Protein AF-A0AAE3JJ78-F1 (afdb_monomer)

Mean predicted aligned error: 6.93 Å

Organism: NCBI:txid156

Secondary structure (DSSP, 8-state):
--HHHHHHHHHHHHHHHHT---TTS-HHHHHHHHHHHHHHHHHHHHHHHHHS-HHHHTTSTTHHHHTS-----GGGG--

Sequence (79 aa):
MNNMSEVVVWTEEYMALVNAEFSHLLPVQRRILERSRELIMNNAAAHLAEVAPLEFISMLPESDRYFFPILEPWWAHLI

pLDDT: mean 82.62, std 12.14, range [47.19, 96.12]

Foldseek 3Di:
DPLVVVLVVLLVVLVCLVPDDDPPDDPVVSVVSVVVSLVVNLVSLVVNVVRDDPVVLVPRPPSCVRVVDPPPDPVVVVD

Solvent-accessible surface area (backbone atoms only — not comparable to full-atom values): 4816 Å² total; per-residue (Å²): 144,57,57,70,64,50,48,52,54,49,48,52,53,44,52,53,56,73,68,59,82,54,85,92,49,58,72,71,58,28,52,52,52,54,52,51,46,51,57,53,46,43,52,44,34,54,54,46,64,76,65,45,60,68,75,59,50,70,68,44,86,68,28,59,68,52,73,55,55,81,78,72,54,83,73,73,76,73,119

Radius of gyration: 14.92 Å; Cα contacts (8 Å, |Δi|>4): 42; chains: 1; bounding box: 37×36×35 Å

Structure (mmCIF, N/CA/C/O backbone):
data_AF-A0AAE3JJ78-F1
#
_entry.id   AF-A0AAE3JJ78-F1
#
loop_
_atom_site.group_PDB
_atom_site.id
_atom_site.type_symbol
_atom_site.label_atom_id
_atom_site.label_alt_id
_atom_site.label_comp_id
_atom_site.label_asym_id
_atom_site.label_entity_id
_atom_site.label_seq_id
_atom_site.pdbx_PDB_ins_code
_atom_site.Cartn_x
_atom_site.Cartn_y
_atom_site.Cartn_z
_atom_site.occupancy
_atom_site.B_iso_or_equiv
_atom_site.auth_seq_id
_atom_site.auth_comp_id
_atom_site.auth_asym_id
_atom_site.auth_atom_id
_atom_site.pdbx_PDB_model_num
ATOM 1 N N . MET A 1 1 ? 22.885 -7.799 -9.387 1.00 47.19 1 MET A N 1
ATOM 2 C CA . MET A 1 1 ? 21.826 -8.833 -9.367 1.00 47.19 1 MET A CA 1
ATOM 3 C C . MET A 1 1 ? 21.043 -8.719 -8.055 1.00 47.19 1 MET A C 1
ATOM 5 O O . MET A 1 1 ? 21.174 -9.600 -7.223 1.00 47.19 1 MET A O 1
ATOM 9 N N . ASN A 1 2 ? 20.291 -7.628 -7.842 1.00 60.22 2 ASN A N 1
ATOM 10 C CA . ASN A 1 2 ? 19.593 -7.381 -6.562 1.00 60.22 2 ASN A CA 1
ATOM 11 C C . ASN A 1 2 ? 18.118 -6.955 -6.720 1.00 60.22 2 ASN A C 1
ATOM 13 O O . ASN A 1 2 ? 17.313 -7.249 -5.848 1.00 60.22 2 ASN A O 1
ATOM 17 N N . ASN A 1 3 ? 17.733 -6.376 -7.864 1.00 65.62 3 ASN A N 1
ATOM 18 C CA . ASN A 1 3 ? 16.384 -5.825 -8.057 1.00 65.62 3 ASN A CA 1
ATOM 19 C C . ASN A 1 3 ? 15.266 -6.881 -7.995 1.00 65.62 3 ASN A C 1
ATOM 21 O O . ASN A 1 3 ? 14.186 -6.592 -7.504 1.00 65.62 3 ASN A O 1
ATOM 25 N N . MET A 1 4 ? 15.507 -8.117 -8.452 1.00 72.50 4 MET A N 1
ATOM 26 C CA . MET A 1 4 ? 1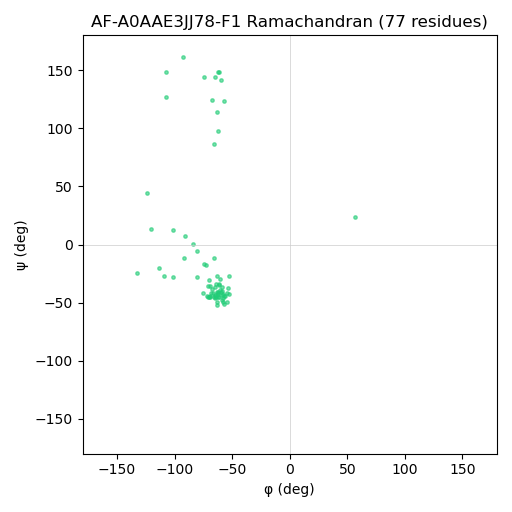4.447 -9.139 -8.474 1.00 72.50 4 MET A CA 1
ATOM 27 C C . MET A 1 4 ? 14.075 -9.631 -7.066 1.00 72.50 4 MET A C 1
ATOM 29 O O . MET A 1 4 ? 12.908 -9.887 -6.799 1.00 72.50 4 MET A O 1
ATOM 33 N N . SER A 1 5 ? 15.049 -9.738 -6.154 1.00 83.31 5 SER A N 1
ATOM 34 C CA . SER A 1 5 ? 14.773 -10.105 -4.755 1.00 83.31 5 SER A CA 1
ATOM 35 C C . SER A 1 5 ? 14.026 -8.990 -4.030 1.00 83.31 5 SER A C 1
ATOM 37 O O . SER A 1 5 ? 13.179 -9.261 -3.187 1.00 83.31 5 SER A O 1
ATOM 39 N N . GLU A 1 6 ? 14.350 -7.745 -4.361 1.00 84.12 6 GLU A N 1
ATOM 40 C CA . GLU A 1 6 ? 13.740 -6.561 -3.773 1.00 84.12 6 GLU A CA 1
ATOM 41 C C . GLU A 1 6 ? 12.280 -6.403 -4.219 1.00 84.12 6 GLU A C 1
ATOM 43 O O . GLU A 1 6 ? 11.406 -6.238 -3.374 1.00 84.12 6 GLU A O 1
ATOM 48 N N . VAL A 1 7 ? 11.986 -6.580 -5.513 1.00 84.44 7 VAL A N 1
ATOM 49 C CA . VAL A 1 7 ? 10.606 -6.580 -6.034 1.00 84.44 7 VAL A CA 1
ATOM 50 C C . VAL A 1 7 ? 9.730 -7.601 -5.302 1.00 84.44 7 VAL A C 1
ATOM 52 O O . VAL A 1 7 ? 8.597 -7.279 -4.956 1.00 84.44 7 VAL A O 1
ATOM 55 N N . VAL A 1 8 ? 10.240 -8.808 -5.026 1.00 86.69 8 VAL A N 1
ATOM 56 C CA . VAL A 1 8 ? 9.480 -9.845 -4.305 1.00 86.69 8 VAL A CA 1
ATOM 57 C C . VAL A 1 8 ? 9.134 -9.397 -2.885 1.00 86.69 8 VAL A C 1
ATOM 59 O O . VAL A 1 8 ? 7.959 -9.406 -2.532 1.00 86.69 8 VAL A O 1
ATOM 62 N N . VAL A 1 9 ? 10.124 -8.949 -2.103 1.00 88.06 9 VAL A N 1
ATOM 63 C CA . VAL A 1 9 ? 9.916 -8.522 -0.706 1.00 88.06 9 VAL A CA 1
ATOM 64 C C . VAL A 1 9 ? 8.888 -7.396 -0.626 1.00 88.06 9 VAL A C 1
ATOM 66 O O . VAL A 1 9 ? 7.918 -7.487 0.123 1.00 88.06 9 VAL A O 1
ATOM 69 N N . TRP A 1 10 ? 9.045 -6.360 -1.447 1.00 85.44 10 TRP A N 1
ATOM 70 C CA . TRP A 1 10 ? 8.131 -5.222 -1.410 1.00 85.44 10 TRP A CA 1
ATOM 71 C C . TRP A 1 10 ? 6.736 -5.560 -1.931 1.00 85.44 10 TRP A C 1
ATOM 73 O O . TRP A 1 10 ? 5.754 -5.005 -1.444 1.00 85.44 10 TRP A O 1
ATOM 83 N N . THR A 1 11 ? 6.623 -6.500 -2.872 1.00 86.38 11 THR A N 1
ATOM 84 C CA . THR A 1 11 ? 5.316 -7.013 -3.303 1.00 86.38 11 THR A CA 1
ATOM 85 C C . THR A 1 11 ? 4.625 -7.757 -2.161 1.00 86.38 11 THR A C 1
ATOM 87 O O . THR A 1 11 ? 3.434 -7.556 -1.940 1.00 86.38 11 THR A O 1
ATOM 90 N N . GLU A 1 12 ? 5.344 -8.589 -1.405 1.00 88.56 12 GLU A N 1
ATOM 91 C CA . GLU A 1 12 ? 4.782 -9.290 -0.244 1.00 88.56 12 GLU A CA 1
ATOM 92 C C . GLU A 1 12 ? 4.315 -8.310 0.839 1.00 88.56 12 GLU A C 1
ATOM 94 O O . GLU A 1 12 ? 3.193 -8.437 1.335 1.00 88.56 12 GLU A O 1
ATOM 99 N N . GLU A 1 13 ? 5.125 -7.296 1.159 1.00 85.25 13 GLU A N 1
ATOM 100 C CA . GLU A 1 13 ? 4.752 -6.247 2.116 1.00 85.25 13 GLU A CA 1
ATOM 101 C C . GLU A 1 13 ? 3.521 -5.460 1.653 1.00 85.25 13 GLU A C 1
ATOM 103 O O . GLU A 1 13 ? 2.577 -5.265 2.425 1.00 85.25 13 GLU A O 1
ATOM 108 N N . TYR A 1 14 ? 3.488 -5.070 0.377 1.00 87.81 14 TYR A N 1
ATOM 109 C CA . TYR A 1 14 ? 2.345 -4.398 -0.235 1.00 87.81 14 TYR A CA 1
ATOM 110 C C . TYR A 1 14 ? 1.071 -5.241 -0.109 1.00 87.81 14 TYR A C 1
ATOM 112 O O . TYR A 1 14 ? 0.047 -4.776 0.394 1.00 87.81 14 TYR A O 1
ATOM 120 N N . MET A 1 15 ? 1.138 -6.515 -0.499 1.00 89.81 15 MET A N 1
ATOM 121 C CA . MET A 1 15 ? -0.006 -7.423 -0.447 1.00 89.81 15 MET A CA 1
ATOM 122 C C . MET A 1 15 ? -0.472 -7.688 0.987 1.00 89.81 15 MET A C 1
ATOM 124 O O . MET A 1 15 ? -1.678 -7.788 1.224 1.00 89.81 15 MET A O 1
ATOM 128 N N . ALA A 1 16 ? 0.443 -7.777 1.954 1.00 89.69 16 ALA A N 1
ATOM 129 C CA . ALA A 1 16 ? 0.088 -7.931 3.361 1.00 89.69 16 ALA A CA 1
ATOM 130 C C . ALA A 1 16 ? -0.690 -6.713 3.886 1.00 89.69 16 ALA A C 1
ATOM 132 O O . ALA A 1 16 ? -1.672 -6.867 4.614 1.00 89.69 16 ALA A O 1
ATOM 133 N N . LEU A 1 17 ? -0.284 -5.506 3.488 1.00 88.56 17 LEU A N 1
ATOM 134 C CA . LEU A 1 17 ? -0.922 -4.260 3.902 1.00 88.56 17 LEU A CA 1
ATOM 135 C C . LEU A 1 17 ? -2.292 -4.056 3.245 1.00 88.56 17 LEU A C 1
ATOM 137 O O . LEU A 1 17 ? -3.240 -3.717 3.955 1.00 88.56 17 LEU A O 1
ATOM 141 N N . VAL A 1 18 ? -2.429 -4.303 1.936 1.00 88.69 18 VAL A N 1
ATOM 142 C CA . VAL A 1 18 ? -3.724 -4.218 1.226 1.00 88.69 18 VAL A CA 1
ATOM 143 C C . VAL A 1 18 ? -4.761 -5.132 1.875 1.00 88.69 18 VAL A C 1
ATOM 145 O O . VAL A 1 18 ? -5.891 -4.718 2.127 1.00 88.69 18 VAL A O 1
ATOM 148 N N . ASN A 1 19 ? -4.362 -6.360 2.212 1.00 89.50 19 ASN A N 1
ATOM 149 C CA . ASN A 1 19 ? -5.260 -7.363 2.782 1.00 89.50 19 ASN A CA 1
ATOM 150 C C . ASN A 1 19 ? -5.443 -7.245 4.308 1.00 89.50 19 ASN A C 1
ATOM 152 O O . ASN A 1 19 ? -6.165 -8.049 4.898 1.00 89.50 19 ASN A O 1
ATOM 156 N N . ALA A 1 20 ? -4.811 -6.269 4.969 1.00 89.75 20 ALA A N 1
ATOM 157 C CA . ALA A 1 20 ? -4.929 -6.101 6.414 1.00 89.75 20 ALA A CA 1
ATOM 158 C C . ALA A 1 20 ? -6.354 -5.677 6.817 1.00 89.75 20 ALA A C 1
ATOM 160 O O . ALA A 1 20 ? -6.863 -4.644 6.372 1.00 89.75 20 ALA A O 1
ATOM 161 N N . GLU A 1 21 ? -6.984 -6.449 7.709 1.00 91.00 21 GLU A N 1
ATOM 162 C CA . GLU A 1 21 ? -8.348 -6.210 8.185 1.00 91.00 21 GLU A CA 1
ATOM 163 C C . GLU A 1 21 ? -8.379 -5.695 9.636 1.00 91.00 21 GLU A C 1
ATOM 165 O O . GLU A 1 21 ? -7.857 -6.320 10.559 1.00 91.00 21 GLU A O 1
ATOM 170 N N . PHE A 1 22 ? -9.067 -4.568 9.853 1.00 91.25 22 PHE A N 1
ATOM 171 C CA . PHE A 1 22 ? -9.195 -3.902 11.162 1.00 91.25 22 PHE A CA 1
ATOM 172 C C . PHE A 1 22 ? -10.650 -3.770 11.647 1.00 91.25 22 PHE A C 1
ATOM 174 O O . PHE A 1 22 ? -10.939 -3.010 12.573 1.00 91.25 22 PHE A O 1
ATOM 181 N N . SER A 1 23 ? -11.585 -4.481 11.010 1.00 89.31 23 SER A N 1
ATOM 182 C CA . SER A 1 23 ? -13.037 -4.380 11.239 1.00 89.31 23 SER A CA 1
ATOM 183 C C . SER A 1 23 ? -13.461 -4.716 12.678 1.00 89.31 23 SER A C 1
ATOM 185 O O . SER A 1 23 ? -14.430 -4.151 13.180 1.00 89.31 23 SER A O 1
ATOM 187 N N . HIS A 1 24 ? -12.707 -5.587 13.350 1.00 92.62 24 HIS A N 1
ATOM 188 C CA . HIS A 1 24 ? -12.958 -6.084 14.704 1.00 92.62 24 HIS A CA 1
ATOM 189 C C . HIS A 1 24 ? -12.514 -5.130 15.831 1.00 92.62 24 HIS A C 1
ATOM 191 O O . HIS A 1 24 ? -12.752 -5.415 17.004 1.00 92.62 24 HIS A O 1
ATOM 197 N N . LEU A 1 25 ? -11.845 -4.018 15.507 1.00 93.69 25 LEU A N 1
ATOM 198 C CA . LEU A 1 25 ? -11.278 -3.090 16.489 1.00 93.69 25 LEU A CA 1
ATOM 199 C C . LEU A 1 25 ? -12.228 -1.939 16.840 1.00 93.69 25 LEU A C 1
ATOM 201 O O . LEU A 1 25 ? -13.134 -1.590 16.082 1.00 93.69 25 LEU A O 1
ATOM 205 N N . LEU A 1 26 ? -11.976 -1.283 17.980 1.00 96.12 26 LEU A N 1
ATOM 206 C CA . LEU A 1 26 ? -12.713 -0.075 18.357 1.00 96.12 26 LEU A CA 1
ATOM 207 C C . LEU A 1 26 ? -12.498 1.043 17.317 1.00 96.12 26 LEU A C 1
ATOM 209 O O . LEU A 1 26 ? -11.391 1.169 16.783 1.00 96.12 26 LEU A O 1
ATOM 213 N N . PRO A 1 27 ? -13.486 1.931 17.080 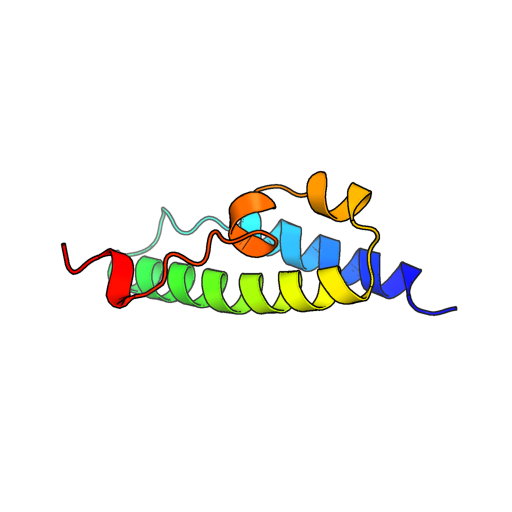1.00 93.81 27 PRO A N 1
ATOM 214 C CA . PRO A 1 27 ? -13.421 2.922 16.000 1.00 93.81 27 PRO A CA 1
ATOM 215 C C . PRO A 1 27 ? -12.164 3.804 16.001 1.00 93.81 27 PRO A C 1
ATOM 217 O O . PRO A 1 27 ? -11.623 4.118 14.943 1.00 93.81 27 PRO A O 1
ATOM 220 N N . VAL A 1 28 ? -11.678 4.199 17.182 1.00 93.75 28 VAL A N 1
ATOM 221 C CA . VAL A 1 28 ? -10.470 5.030 17.313 1.00 93.75 28 VAL A CA 1
ATOM 222 C C . VAL A 1 28 ? -9.213 4.251 16.919 1.00 93.75 28 VAL A C 1
ATOM 224 O O . VAL A 1 28 ? -8.387 4.769 16.173 1.00 93.75 28 VAL A O 1
ATOM 227 N N . GLN A 1 29 ? -9.083 3.001 17.369 1.00 91.88 29 GLN A N 1
ATOM 228 C CA . GLN A 1 29 ? -7.945 2.136 17.042 1.00 91.88 29 GLN A CA 1
ATOM 229 C C . GLN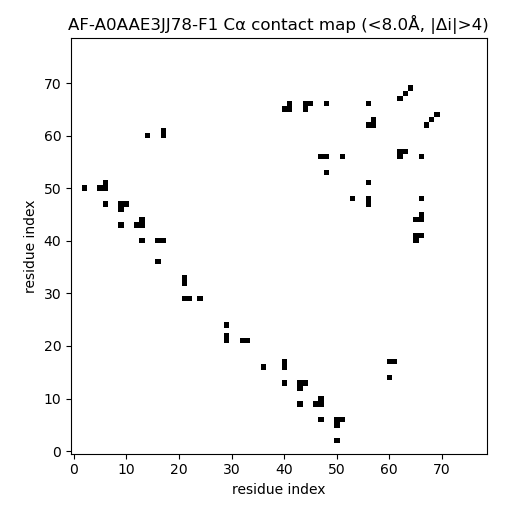 A 1 29 ? -7.932 1.793 15.555 1.00 91.88 29 GLN A C 1
ATOM 231 O O . GLN A 1 29 ? -6.903 1.934 14.900 1.00 91.88 29 GLN A O 1
ATOM 236 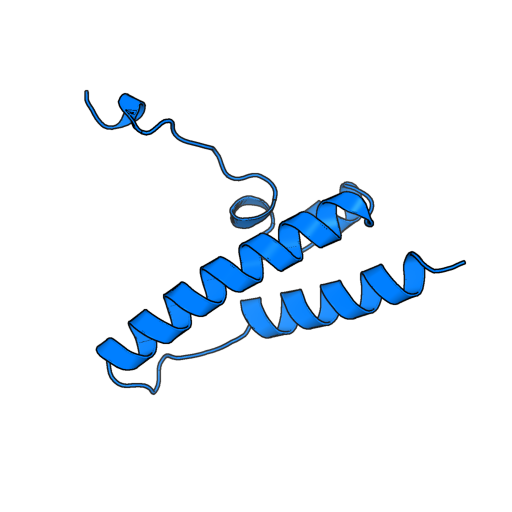N N . ARG A 1 30 ? -9.100 1.433 15.012 1.00 93.69 30 ARG A N 1
ATOM 237 C CA . ARG A 1 30 ? -9.288 1.187 13.585 1.00 93.69 30 ARG A CA 1
ATOM 238 C C . ARG A 1 30 ? -8.839 2.386 12.752 1.00 93.69 30 ARG A C 1
ATOM 240 O O . ARG A 1 30 ? -8.034 2.218 11.848 1.00 93.69 30 ARG A O 1
ATOM 247 N N . ARG A 1 31 ? -9.279 3.600 13.102 1.00 92.25 31 ARG A N 1
ATOM 248 C CA . ARG A 1 31 ? -8.887 4.829 12.391 1.00 92.25 31 ARG A CA 1
ATOM 249 C C . ARG A 1 31 ? -7.377 5.068 12.421 1.00 92.25 31 ARG A C 1
ATOM 251 O O . ARG A 1 31 ? -6.818 5.513 11.424 1.00 92.25 31 ARG A O 1
ATOM 258 N N . ILE A 1 32 ? -6.726 4.816 13.558 1.00 92.38 32 ILE A N 1
ATOM 259 C CA . ILE A 1 32 ? -5.269 4.956 13.680 1.00 92.38 32 ILE A CA 1
ATOM 260 C C . ILE A 1 32 ? -4.572 3.962 12.750 1.00 92.38 32 ILE A C 1
ATOM 262 O O . ILE A 1 32 ? -3.721 4.370 11.969 1.00 92.38 32 ILE A O 1
ATOM 266 N N . LEU A 1 33 ? -4.960 2.685 12.786 1.00 93.00 33 LEU A N 1
ATOM 267 C CA . LEU A 1 33 ? -4.334 1.650 11.963 1.00 93.00 33 LEU A CA 1
ATOM 268 C C . LEU A 1 33 ? -4.611 1.827 10.469 1.00 93.00 33 LEU A C 1
ATOM 270 O O . LEU A 1 33 ? -3.703 1.637 9.669 1.00 93.00 33 LEU A O 1
ATOM 274 N N . GLU A 1 34 ? -5.816 2.248 10.084 1.00 91.00 34 GLU A N 1
ATOM 275 C CA . GLU A 1 34 ? -6.141 2.553 8.687 1.00 91.00 34 GLU A CA 1
ATOM 276 C C . GLU A 1 34 ? -5.277 3.704 8.151 1.00 91.00 34 GLU A C 1
ATOM 278 O O . GLU A 1 34 ? -4.724 3.581 7.060 1.00 91.00 34 GLU A O 1
ATOM 283 N N . ARG A 1 35 ? -5.075 4.772 8.936 1.00 89.25 35 ARG A N 1
ATOM 284 C CA . ARG A 1 35 ? -4.178 5.881 8.562 1.00 89.25 35 ARG A CA 1
ATOM 285 C C . ARG A 1 35 ? -2.714 5.459 8.508 1.00 89.25 35 ARG A C 1
ATOM 287 O O . ARG A 1 35 ? -1.994 5.854 7.596 1.00 89.25 35 ARG A O 1
ATOM 294 N N . SER A 1 36 ? -2.266 4.656 9.470 1.00 89.81 36 SER A N 1
ATOM 295 C CA . SER A 1 36 ? -0.908 4.109 9.455 1.00 89.81 36 SER A CA 1
ATOM 296 C C . SER A 1 36 ? -0.685 3.222 8.231 1.00 89.81 36 SER A C 1
ATOM 298 O O . SER A 1 36 ? 0.346 3.348 7.579 1.00 89.81 36 SER A O 1
ATOM 300 N N . ARG A 1 37 ? -1.663 2.379 7.872 1.00 90.19 37 ARG A N 1
ATOM 301 C CA . ARG A 1 37 ? -1.622 1.562 6.655 1.00 90.19 37 ARG A CA 1
ATOM 302 C C . ARG A 1 37 ? -1.486 2.435 5.415 1.00 90.19 37 ARG A C 1
ATOM 304 O O . ARG A 1 37 ? -0.629 2.142 4.598 1.00 90.19 37 ARG A O 1
ATOM 311 N N . GLU A 1 38 ? -2.278 3.498 5.280 1.00 87.62 38 GLU A N 1
ATOM 312 C CA . GLU A 1 38 ? -2.176 4.409 4.129 1.00 87.62 38 GLU A CA 1
ATOM 313 C C . GLU A 1 38 ? -0.772 5.009 3.979 1.00 87.62 38 GLU A C 1
ATOM 315 O O . GLU A 1 38 ? -0.228 5.021 2.878 1.00 87.62 38 GLU A O 1
ATOM 320 N N . LEU A 1 39 ? -0.157 5.451 5.080 1.00 85.00 39 LEU A N 1
ATOM 321 C CA . LEU A 1 39 ? 1.201 6.004 5.058 1.00 85.00 39 LEU A CA 1
ATOM 322 C C . LEU A 1 39 ? 2.248 4.966 4.635 1.00 85.00 39 LEU A C 1
ATOM 324 O O . LEU A 1 39 ? 3.108 5.266 3.810 1.00 85.00 39 LEU A O 1
ATOM 328 N N . ILE A 1 40 ? 2.175 3.750 5.182 1.00 85.88 40 ILE A N 1
ATOM 329 C CA . ILE A 1 40 ? 3.124 2.676 4.852 1.00 85.88 40 ILE A CA 1
ATOM 330 C C . ILE A 1 40 ? 2.923 2.219 3.400 1.00 85.88 40 ILE A C 1
ATOM 332 O O . ILE A 1 40 ? 3.899 2.050 2.675 1.00 85.88 40 ILE A O 1
ATOM 336 N N . MET A 1 41 ? 1.671 2.095 2.955 1.00 87.38 41 MET A N 1
ATOM 337 C CA . MET A 1 41 ? 1.313 1.736 1.581 1.00 87.38 41 MET A CA 1
ATOM 338 C C . MET A 1 41 ? 1.861 2.726 0.558 1.00 87.38 41 MET A C 1
ATOM 340 O O . MET A 1 41 ? 2.421 2.303 -0.448 1.00 87.38 41 MET A O 1
ATOM 344 N N . ASN A 1 42 ? 1.755 4.030 0.825 1.00 83.94 42 ASN A N 1
ATOM 345 C CA . ASN A 1 42 ? 2.317 5.053 -0.058 1.00 83.94 42 ASN A CA 1
ATOM 346 C C . ASN A 1 42 ? 3.841 4.916 -0.195 1.00 83.94 42 ASN A C 1
ATOM 348 O O . ASN A 1 42 ? 4.370 5.065 -1.292 1.00 83.94 42 ASN A O 1
ATOM 352 N N . ASN A 1 43 ? 4.543 4.587 0.894 1.00 83.62 43 ASN A N 1
ATOM 353 C CA . ASN A 1 43 ? 5.988 4.357 0.848 1.00 83.62 43 ASN A CA 1
ATOM 354 C C . ASN A 1 43 ? 6.345 3.077 0.078 1.00 83.62 43 ASN A C 1
ATOM 356 O O . ASN A 1 43 ? 7.239 3.107 -0.763 1.00 83.62 43 ASN A O 1
ATOM 360 N N . ALA A 1 44 ? 5.637 1.970 0.330 1.00 84.44 44 ALA A N 1
ATOM 361 C CA . ALA A 1 44 ? 5.856 0.708 -0.380 1.00 84.44 44 ALA A CA 1
ATOM 362 C C . ALA A 1 44 ? 5.579 0.851 -1.886 1.00 84.44 44 ALA A C 1
ATOM 364 O O . ALA A 1 44 ? 6.345 0.354 -2.709 1.00 84.44 44 ALA A O 1
ATOM 365 N N . ALA A 1 45 ? 4.520 1.581 -2.251 1.00 85.44 45 ALA A N 1
ATOM 366 C CA . ALA A 1 45 ? 4.189 1.880 -3.639 1.00 85.44 45 ALA A CA 1
ATOM 367 C C . ALA A 1 45 ? 5.258 2.753 -4.311 1.00 85.44 45 ALA A C 1
ATOM 369 O O . ALA A 1 45 ? 5.694 2.438 -5.415 1.00 85.44 45 ALA A O 1
ATOM 370 N N . ALA A 1 46 ? 5.739 3.804 -3.636 1.00 83.19 46 ALA A N 1
ATOM 371 C CA . ALA A 1 46 ? 6.824 4.636 -4.153 1.00 83.19 46 ALA A CA 1
ATOM 372 C C . ALA A 1 46 ? 8.092 3.811 -4.426 1.00 83.19 46 ALA A C 1
ATOM 374 O O . ALA A 1 46 ? 8.662 3.911 -5.508 1.00 83.19 46 ALA A O 1
ATOM 375 N N . HIS A 1 47 ? 8.483 2.938 -3.492 1.00 85.56 47 HIS A N 1
ATOM 376 C CA . HIS A 1 47 ? 9.658 2.082 -3.668 1.00 85.56 47 HIS A CA 1
ATOM 377 C C . HIS A 1 47 ? 9.474 1.078 -4.811 1.00 85.56 47 HIS A C 1
ATOM 379 O O . HIS A 1 47 ? 10.340 0.953 -5.674 1.00 85.56 47 HIS A O 1
ATOM 385 N N . LEU A 1 48 ? 8.322 0.397 -4.878 1.00 86.12 48 LEU A N 1
ATOM 386 C CA . LEU A 1 48 ? 7.995 -0.520 -5.977 1.00 86.12 48 LEU A CA 1
ATOM 387 C C . LEU A 1 48 ? 8.012 0.173 -7.343 1.00 86.12 48 LEU A C 1
ATOM 389 O O . LEU A 1 48 ? 8.463 -0.432 -8.314 1.00 86.12 48 LEU A O 1
ATOM 393 N N . ALA A 1 49 ? 7.574 1.432 -7.421 1.00 86.50 49 ALA A N 1
ATOM 394 C CA . ALA A 1 49 ? 7.590 2.215 -8.654 1.00 86.50 49 ALA A CA 1
ATOM 395 C C . ALA A 1 49 ? 9.003 2.469 -9.203 1.00 86.50 49 ALA A C 1
ATOM 397 O O . ALA A 1 49 ? 9.170 2.624 -10.411 1.00 86.50 49 ALA A O 1
ATOM 398 N N . GLU A 1 50 ? 10.020 2.490 -8.339 1.00 87.69 50 GLU A N 1
ATOM 399 C CA . GLU A 1 50 ? 11.415 2.689 -8.743 1.00 87.69 50 GLU A CA 1
ATOM 400 C C . GLU A 1 50 ? 12.071 1.404 -9.266 1.00 87.69 50 GLU A C 1
ATOM 402 O O . GLU A 1 50 ? 13.000 1.465 -10.076 1.00 87.69 50 GLU A O 1
ATOM 407 N N . VAL A 1 51 ? 11.607 0.236 -8.808 1.00 87.25 51 VAL A N 1
ATOM 408 C CA . VAL A 1 51 ? 12.293 -1.047 -9.038 1.00 87.25 51 VAL A CA 1
ATOM 409 C C . VAL A 1 51 ? 11.532 -2.025 -9.934 1.00 87.25 51 VAL A C 1
ATOM 411 O O . VAL A 1 51 ? 12.160 -2.930 -10.493 1.00 87.25 51 VAL A O 1
ATOM 414 N N . ALA A 1 52 ? 10.214 -1.868 -10.091 1.00 88.62 52 ALA A N 1
ATOM 415 C CA . ALA A 1 52 ? 9.361 -2.774 -10.857 1.00 88.62 52 ALA A CA 1
ATOM 416 C C . ALA A 1 52 ? 8.895 -2.166 -12.201 1.00 88.62 52 ALA A C 1
ATOM 418 O O . ALA A 1 52 ? 8.690 -0.956 -12.298 1.00 88.62 52 ALA A O 1
ATOM 419 N N . PRO A 1 53 ? 8.685 -2.988 -13.250 1.00 89.81 53 PRO A N 1
ATOM 420 C CA . PRO A 1 53 ? 8.086 -2.529 -14.504 1.00 89.81 53 PRO A CA 1
ATOM 421 C C . PRO A 1 53 ? 6.657 -2.010 -14.311 1.00 89.81 53 PRO A C 1
ATOM 423 O O . PRO A 1 53 ? 5.899 -2.536 -13.493 1.00 89.81 53 PRO A O 1
ATOM 426 N N . LEU A 1 54 ? 6.257 -1.035 -15.130 1.00 87.31 54 LEU A N 1
ATOM 427 C CA . LEU A 1 54 ? 4.925 -0.431 -15.068 1.00 87.31 54 LEU A CA 1
ATOM 428 C C . LEU A 1 54 ? 3.809 -1.464 -15.276 1.00 87.31 54 LEU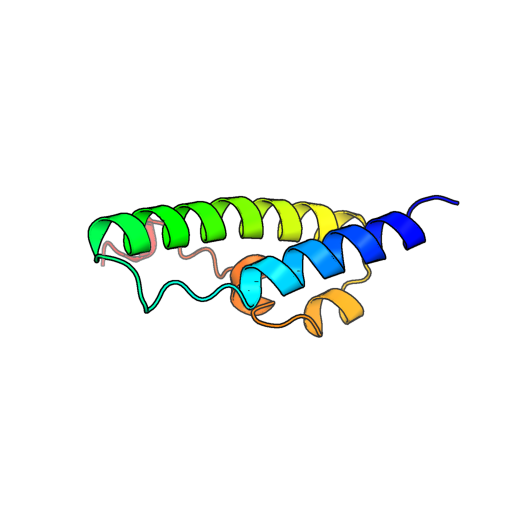 A C 1
ATOM 430 O O . LEU A 1 54 ? 2.807 -1.438 -14.569 1.00 87.31 54 LEU A O 1
ATOM 434 N N . GLU A 1 55 ? 4.001 -2.408 -16.198 1.00 89.50 55 GLU A N 1
ATOM 435 C CA . GLU A 1 55 ? 3.027 -3.460 -16.497 1.00 89.50 55 GLU A CA 1
ATOM 436 C C . GLU A 1 55 ? 2.757 -4.347 -15.279 1.00 89.50 55 GLU A C 1
ATOM 438 O O . GLU A 1 55 ? 1.628 -4.784 -15.073 1.00 89.50 55 GLU A O 1
ATOM 443 N N . PHE A 1 56 ? 3.784 -4.590 -14.458 1.00 89.56 56 PHE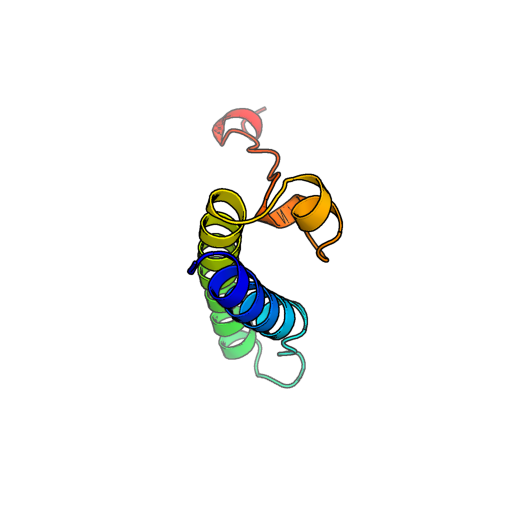 A N 1
ATOM 444 C CA . PHE A 1 56 ? 3.642 -5.329 -13.208 1.00 89.56 56 PHE A CA 1
ATOM 445 C C . PHE A 1 56 ? 2.882 -4.507 -12.164 1.00 89.56 56 PHE A C 1
ATOM 447 O O . PHE A 1 56 ? 1.960 -5.018 -11.534 1.00 89.56 56 PHE A O 1
ATOM 454 N N . ILE A 1 57 ? 3.220 -3.223 -12.017 1.00 89.81 57 ILE A N 1
ATOM 455 C CA . ILE A 1 57 ? 2.550 -2.309 -11.081 1.00 89.81 57 ILE A CA 1
ATOM 456 C C . ILE A 1 57 ? 1.049 -2.221 -11.377 1.00 89.81 57 ILE A C 1
ATOM 458 O O . ILE A 1 57 ? 0.236 -2.288 -10.459 1.00 89.81 57 ILE A O 1
ATOM 462 N N . SER A 1 58 ? 0.666 -2.140 -12.653 1.00 88.12 58 SER A N 1
ATOM 463 C CA . SER A 1 58 ? -0.740 -2.105 -13.079 1.00 88.12 58 SER A CA 1
ATOM 464 C C . SER A 1 58 ? -1.520 -3.397 -12.797 1.00 88.12 58 SER A C 1
ATOM 466 O O . SER A 1 58 ? -2.741 -3.402 -12.927 1.00 88.12 58 SER A O 1
ATOM 468 N N . MET A 1 59 ? -0.849 -4.495 -12.433 1.00 89.69 59 MET A N 1
ATOM 469 C CA . MET A 1 59 ? -1.496 -5.744 -12.014 1.00 89.69 59 MET A CA 1
ATOM 470 C C . MET A 1 59 ? -1.722 -5.829 -10.498 1.00 89.69 59 MET A C 1
ATOM 472 O O . MET A 1 59 ? -2.431 -6.730 -10.045 1.00 89.69 59 MET A O 1
ATOM 476 N N . LEU A 1 60 ? -1.121 -4.933 -9.707 1.00 89.94 60 LEU A N 1
ATOM 477 C CA . LEU A 1 60 ? -1.268 -4.933 -8.253 1.00 89.94 60 LEU A CA 1
ATOM 478 C C . LEU A 1 60 ? -2.656 -4.406 -7.835 1.00 89.94 60 LEU A C 1
ATOM 480 O O . LEU A 1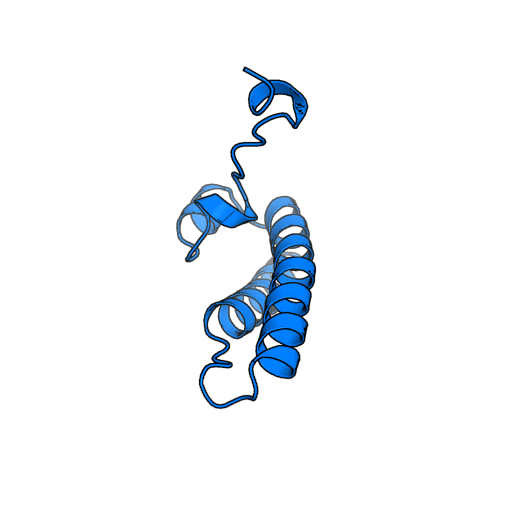 60 ? -3.203 -3.502 -8.469 1.00 89.94 60 LEU A O 1
ATOM 484 N N . PRO A 1 61 ? -3.259 -4.951 -6.765 1.00 89.62 61 PRO A N 1
ATOM 485 C CA . PRO A 1 61 ? -4.557 -4.488 -6.277 1.00 89.62 61 PRO A CA 1
ATOM 486 C C . PRO A 1 61 ? -4.467 -3.052 -5.759 1.00 89.62 61 PRO A C 1
ATOM 488 O O . PRO A 1 61 ? -3.473 -2.689 -5.155 1.00 89.62 61 PRO A O 1
ATOM 491 N N . GLU A 1 62 ? -5.512 -2.244 -5.951 1.00 88.00 62 GLU A N 1
ATOM 492 C CA . GLU A 1 62 ? -5.512 -0.811 -5.594 1.00 88.00 62 GLU A CA 1
ATOM 493 C C . GLU A 1 62 ? -4.379 0.010 -6.257 1.00 88.00 62 GLU A C 1
ATOM 495 O O . GLU A 1 62 ? -4.034 1.094 -5.773 1.00 88.00 62 GLU A O 1
ATOM 500 N N . SER A 1 63 ? -3.833 -0.449 -7.395 1.00 86.88 63 SER A N 1
ATOM 501 C CA . SER A 1 63 ? -2.765 0.248 -8.128 1.00 86.88 63 SER A CA 1
ATOM 502 C C . SER A 1 63 ? -3.109 1.709 -8.430 1.00 86.88 63 SER A C 1
ATOM 504 O O . SER A 1 63 ? -2.291 2.603 -8.216 1.00 86.88 63 SER A O 1
ATOM 506 N N . ASP A 1 64 ? -4.346 1.968 -8.854 1.00 85.31 64 ASP A N 1
ATOM 507 C CA . ASP A 1 64 ? -4.829 3.307 -9.209 1.00 85.31 64 ASP A CA 1
ATOM 508 C C . ASP A 1 64 ? -4.774 4.278 -8.028 1.00 85.31 64 ASP A C 1
ATOM 510 O O . ASP A 1 64 ? -4.483 5.459 -8.191 1.00 85.31 64 ASP A O 1
ATOM 514 N N . ARG A 1 65 ? -5.010 3.778 -6.814 1.00 84.75 65 ARG A N 1
ATOM 515 C CA . ARG A 1 65 ? -5.012 4.596 -5.602 1.00 84.75 65 ARG A CA 1
ATOM 516 C C . ARG A 1 65 ? -3.600 4.969 -5.162 1.00 84.75 65 ARG A C 1
ATOM 518 O O . ARG A 1 65 ? -3.386 6.094 -4.719 1.00 84.75 65 ARG A O 1
ATOM 525 N N . TYR A 1 66 ? -2.672 4.017 -5.234 1.00 83.19 66 TYR A N 1
ATOM 526 C CA . TYR A 1 66 ? -1.358 4.138 -4.597 1.00 83.19 66 TYR A CA 1
ATOM 527 C C . TYR A 1 66 ? -0.226 4.516 -5.560 1.00 83.19 66 TYR A C 1
ATOM 529 O O . TYR A 1 66 ? 0.727 5.161 -5.135 1.00 83.19 66 TYR A O 1
ATOM 537 N N . PHE A 1 67 ? -0.329 4.162 -6.844 1.00 81.88 67 PHE A N 1
ATOM 538 C CA . PHE A 1 67 ? 0.703 4.439 -7.854 1.00 81.88 67 PHE A CA 1
ATOM 539 C C . PHE A 1 67 ? 0.285 5.509 -8.861 1.00 81.88 67 PHE A C 1
ATOM 541 O O . PHE A 1 67 ? 1.138 6.216 -9.395 1.00 81.88 67 PHE A O 1
ATOM 548 N N . PHE A 1 68 ? -1.019 5.660 -9.097 1.00 79.06 68 PHE A N 1
ATOM 549 C CA . PHE A 1 68 ? -1.563 6.642 -10.036 1.00 79.06 68 PHE A CA 1
ATOM 550 C C . PHE A 1 68 ? -2.584 7.573 -9.378 1.00 79.06 68 PHE A C 1
ATOM 552 O O . PHE A 1 68 ? -3.637 7.814 -9.977 1.00 79.06 68 PHE A O 1
ATOM 559 N N . PRO A 1 69 ? -2.323 8.105 -8.162 1.00 67.00 69 PRO A N 1
ATOM 560 C CA . PRO A 1 69 ? -3.290 8.978 -7.531 1.00 67.00 69 PRO A CA 1
ATOM 561 C C . PRO A 1 69 ? -3.565 10.146 -8.474 1.00 67.00 69 PRO A C 1
ATOM 563 O O . PRO A 1 69 ? -2.652 10.879 -8.870 1.00 67.00 69 PRO A O 1
ATOM 566 N N . ILE A 1 70 ? -4.837 10.328 -8.827 1.00 63.25 70 ILE A N 1
ATOM 567 C CA . ILE A 1 70 ? -5.293 11.599 -9.369 1.00 63.25 70 ILE A CA 1
ATOM 568 C C . ILE A 1 70 ? -5.056 12.588 -8.233 1.00 63.25 70 ILE A C 1
ATOM 570 O O . ILE A 1 70 ? -5.817 12.641 -7.268 1.00 63.25 70 ILE A O 1
ATOM 574 N N . LEU A 1 71 ? -3.937 13.308 -8.301 1.00 58.28 71 LEU A N 1
ATOM 575 C CA . LEU A 1 71 ? -3.683 14.442 -7.434 1.00 58.28 71 LEU A CA 1
ATOM 576 C C . LEU A 1 71 ? -4.715 15.494 -7.816 1.00 58.28 71 LEU A C 1
ATOM 578 O O . LEU A 1 71 ? -4.450 16.337 -8.670 1.00 58.28 71 LEU A O 1
ATOM 582 N N . GLU A 1 72 ? -5.903 15.423 -7.215 1.00 53.09 72 GLU A N 1
ATOM 583 C CA . GLU A 1 72 ? -6.795 16.566 -7.199 1.00 53.09 72 GLU A CA 1
ATOM 584 C C . GLU A 1 72 ? -6.060 17.657 -6.423 1.00 53.09 72 GLU A C 1
ATOM 586 O O . GLU A 1 72 ? -5.733 17.492 -5.240 1.00 53.09 72 GLU A O 1
ATOM 591 N N . PRO A 1 73 ? -5.690 18.756 -7.092 1.00 52.94 73 PRO A N 1
ATOM 592 C CA . PRO A 1 73 ? -5.042 19.846 -6.404 1.00 52.94 73 PRO A CA 1
ATOM 593 C C . PRO A 1 73 ? -5.982 20.351 -5.311 1.00 52.94 73 PRO A C 1
ATOM 595 O O . PRO A 1 73 ? -7.178 20.489 -5.545 1.00 52.94 73 PRO A O 1
ATOM 598 N N . TRP A 1 74 ? -5.452 20.712 -4.141 1.00 54.25 74 TRP A N 1
ATOM 599 C 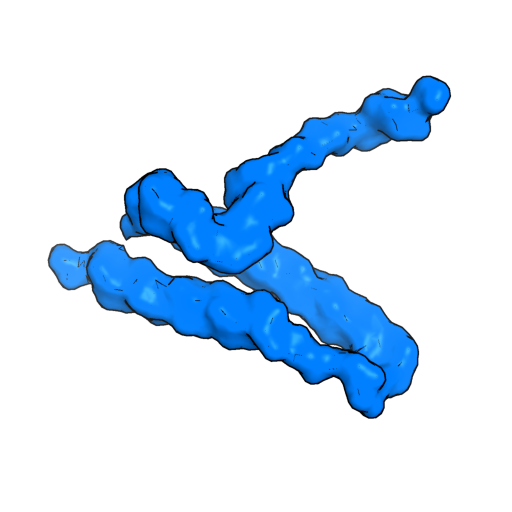CA . TRP A 1 74 ? -6.264 21.240 -3.034 1.00 54.25 74 TRP A CA 1
ATOM 600 C C . TRP A 1 74 ? -7.162 22.424 -3.449 1.00 54.25 74 TRP A C 1
ATOM 602 O O . TRP A 1 74 ? -8.218 22.635 -2.859 1.00 54.25 74 TRP A O 1
ATOM 612 N N . TRP A 1 75 ? -6.759 23.182 -4.477 1.00 63.56 75 TRP A N 1
ATOM 613 C CA . TRP A 1 75 ? -7.525 24.298 -5.031 1.00 63.56 75 TRP A CA 1
ATOM 614 C C . TRP A 1 75 ? -8.731 23.877 -5.886 1.00 63.56 75 TRP A C 1
ATOM 616 O O . TRP A 1 75 ? -9.615 24.697 -6.109 1.00 63.56 75 TRP A O 1
ATOM 626 N N . ALA A 1 76 ? -8.810 22.625 -6.345 1.00 62.22 76 ALA A N 1
ATOM 627 C CA . ALA A 1 76 ? -9.936 22.110 -7.127 1.00 62.22 76 ALA A CA 1
ATOM 628 C C . ALA A 1 76 ? -11.209 21.902 -6.283 1.00 62.22 76 ALA A C 1
ATOM 630 O O . ALA A 1 76 ? -12.305 21.857 -6.831 1.00 62.22 76 ALA A O 1
ATOM 631 N N . HIS A 1 77 ? -11.083 21.848 -4.953 1.00 57.47 77 HIS A N 1
ATOM 632 C CA . HIS A 1 77 ? -12.204 21.711 -4.015 1.00 57.47 77 HIS A CA 1
ATOM 633 C C . 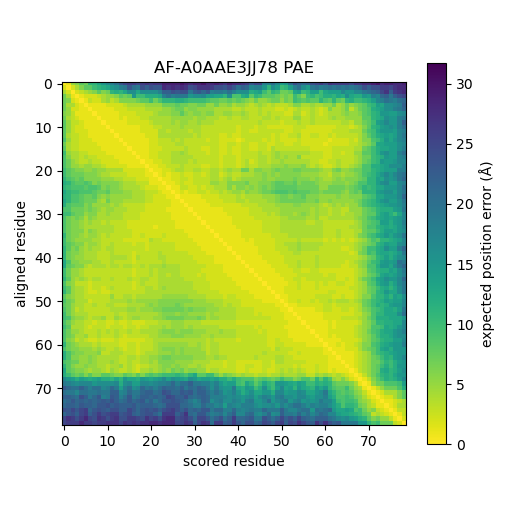HIS A 1 77 ? -12.778 23.053 -3.524 1.00 57.47 77 HIS A C 1
ATOM 635 O O . HIS A 1 77 ? -13.580 23.072 -2.592 1.00 57.47 77 HIS A O 1
ATOM 641 N N . LEU A 1 78 ? -12.332 24.181 -4.092 1.00 56.06 78 LEU A N 1
ATOM 642 C CA . LEU A 1 78 ? -12.720 25.535 -3.670 1.00 56.06 78 LEU A CA 1
ATOM 643 C C . LEU A 1 78 ? -13.783 26.191 -4.571 1.00 56.06 78 LEU A C 1
ATOM 645 O O . LEU A 1 78 ? -13.991 27.400 -4.459 1.00 56.06 78 LEU A O 1
ATOM 649 N N . ILE A 1 79 ? -14.431 25.425 -5.456 1.00 51.75 79 ILE A N 1
ATOM 650 C CA . ILE A 1 79 ? -15.469 25.914 -6.383 1.00 51.75 79 ILE A CA 1
ATOM 651 C C . ILE A 1 79 ? -16.847 25.432 -5.938 1.00 51.75 79 ILE A C 1
ATOM 653 O O . ILE A 1 79 ? -16.985 24.215 -5.683 1.00 51.75 79 ILE A O 1
#